Protein AF-A0A8D2LVX5-F1 (afdb_monomer)

Radius of gyration: 16.92 Å; Cα contacts (8 Å, |Δi|>4): 67; chains: 1; bounding box: 43×31×39 Å

Secondary structure (DSSP, 8-state):
----GGGTT-PPPPEEEE-B-TTSPBEEE-SSSS-EEE--SS--TTTEEEE-----TT-SS-TT--

Solvent-accessible surface area (backbone atoms only — not comparable to full-atom values): 4532 Å² total; per-residue (Å²): 135,83,80,71,77,54,84,60,97,59,62,84,80,62,52,74,47,71,50,65,50,96,87,56,31,22,41,24,54,46,96,70,70,94,47,75,48,73,53,56,80,63,91,46,80,50,26,51,43,73,54,73,85,76,78,59,98,80,60,96,66,78,97,81,85,129

Organism: Varanus komodoensis (NCBI:txid61221)

Sequence (66 aa):
EASPEWLGRGGPRAMQIGLVNWTGGYLTGECYGDGVSVLGNSLGKKQVREVEAAAWAGSPFPLWDA

Nearest PDB structures (foldseek):
  4gp3-assembly2_B  TM=9.144E-01  e=5.304E-02  Homo sapiens
  4gov-assembly1_A  TM=9.444E-01  e=7.860E-02  Homo sapiens
  4gov-assembly2_B  TM=9.177E-01  e=1.244E-01  Homo sapiens
  6b0t-assembly3_C  TM=8.482E-01  e=9.568E-02  Homo sapiens

Structure (mmCIF, N/CA/C/O backbone):
data_AF-A0A8D2LVX5-F1
#
_entry.id   AF-A0A8D2LVX5-F1
#
loop_
_atom_site.group_PDB
_atom_site.id
_atom_site.type_symbol
_atom_site.label_atom_id
_atom_site.label_alt_id
_atom_site.label_comp_id
_atom_site.label_asym_id
_atom_site.label_entity_id
_atom_site.label_seq_id
_atom_site.pdbx_PDB_ins_code
_atom_site.Cartn_x
_atom_site.Cartn_y
_atom_site.Cartn_z
_atom_site.occupancy
_atom_site.B_iso_or_equiv
_atom_site.auth_seq_id
_atom_site.auth_comp_id
_atom_site.auth_asym_id
_atom_site.auth_atom_id
_atom_site.pdbx_PDB_model_num
ATOM 1 N N . GLU A 1 1 ? 29.788 15.245 -24.602 1.00 38.56 1 GLU A N 1
ATOM 2 C CA . GLU A 1 1 ? 28.485 14.747 -24.126 1.00 38.56 1 GLU A CA 1
ATOM 3 C C . GLU A 1 1 ? 28.697 14.189 -22.727 1.00 38.56 1 GLU A C 1
ATOM 5 O O . GLU A 1 1 ? 29.439 13.226 -22.573 1.00 38.56 1 GLU A O 1
ATOM 10 N N . ALA A 1 2 ? 28.246 14.907 -21.698 1.00 39.28 2 ALA A N 1
ATOM 11 C CA . ALA A 1 2 ? 28.491 14.531 -20.308 1.00 39.28 2 ALA A CA 1
ATOM 12 C C . ALA A 1 2 ? 27.426 13.516 -19.878 1.00 39.28 2 ALA A C 1
ATOM 14 O O . ALA A 1 2 ? 26.240 13.834 -19.869 1.00 39.28 2 ALA A O 1
ATOM 15 N N . SER A 1 3 ? 27.856 12.294 -19.565 1.00 44.94 3 SER A N 1
ATOM 16 C CA . SER A 1 3 ? 26.996 11.268 -18.975 1.00 44.94 3 SER A CA 1
ATOM 17 C C . SER A 1 3 ? 26.559 11.732 -17.579 1.00 44.94 3 SER A C 1
ATOM 19 O O . SER A 1 3 ? 27.434 12.064 -16.774 1.00 44.94 3 SER A O 1
ATOM 21 N N . PRO A 1 4 ? 25.252 11.820 -17.278 1.00 49.28 4 PRO A N 1
ATOM 22 C CA . PRO A 1 4 ? 24.800 12.390 -16.023 1.00 49.28 4 PRO A CA 1
ATOM 23 C C . PRO A 1 4 ? 25.102 11.453 -14.846 1.00 49.28 4 PRO A C 1
ATOM 25 O O . PRO A 1 4 ? 24.698 10.292 -14.803 1.00 49.28 4 PRO A O 1
ATOM 28 N N . GLU A 1 5 ? 25.783 12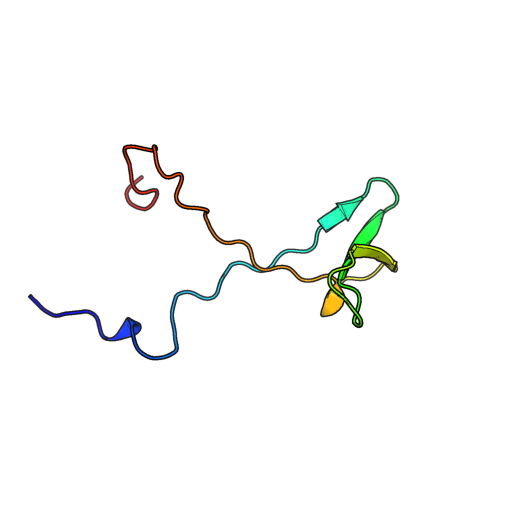.014 -13.854 1.00 48.44 5 GLU A N 1
ATOM 29 C CA . GLU A 1 5 ? 26.239 11.416 -12.592 1.00 48.44 5 GLU A CA 1
ATOM 30 C C . GLU A 1 5 ? 25.133 10.830 -11.679 1.00 48.44 5 GLU A C 1
ATOM 32 O O . GLU A 1 5 ? 25.429 10.208 -10.660 1.00 48.44 5 GLU A O 1
ATOM 37 N N . TRP A 1 6 ? 23.856 10.935 -12.065 1.00 51.34 6 TRP A N 1
ATOM 38 C CA . TRP A 1 6 ? 22.693 10.413 -11.328 1.00 51.34 6 TRP A CA 1
ATOM 39 C C . TRP A 1 6 ? 22.540 8.880 -11.356 1.00 51.34 6 TRP A C 1
ATOM 41 O O . TRP A 1 6 ? 21.699 8.330 -10.646 1.00 51.34 6 TRP A O 1
ATOM 51 N N . LEU A 1 7 ? 23.360 8.160 -12.129 1.00 47.28 7 LEU A N 1
ATOM 52 C CA . LEU A 1 7 ? 23.390 6.688 -12.133 1.00 47.28 7 LEU A CA 1
ATOM 53 C C . LEU A 1 7 ? 24.090 6.084 -10.893 1.00 47.28 7 LEU A C 1
ATOM 55 O O . LEU A 1 7 ? 24.171 4.862 -10.758 1.00 47.28 7 LEU A O 1
ATOM 59 N N . GLY A 1 8 ? 24.569 6.913 -9.956 1.00 42.06 8 GLY A N 1
ATOM 60 C CA . GLY A 1 8 ? 25.070 6.491 -8.647 1.00 42.06 8 GLY A CA 1
ATOM 61 C C . GLY A 1 8 ? 24.025 6.646 -7.536 1.00 42.06 8 GLY A C 1
ATOM 62 O O . GLY A 1 8 ? 23.817 7.744 -7.041 1.00 42.06 8 GLY A O 1
ATOM 63 N N . ARG A 1 9 ? 23.399 5.540 -7.097 1.00 45.97 9 ARG A N 1
ATOM 64 C CA . ARG A 1 9 ? 22.625 5.411 -5.829 1.00 45.97 9 ARG A CA 1
ATOM 65 C C . ARG A 1 9 ? 21.647 6.561 -5.479 1.00 45.97 9 ARG A C 1
ATOM 67 O O . ARG A 1 9 ? 21.456 6.864 -4.303 1.00 45.97 9 ARG A O 1
ATOM 74 N N . GLY A 1 10 ? 20.996 7.182 -6.458 1.00 41.72 10 GLY A N 1
ATOM 75 C CA .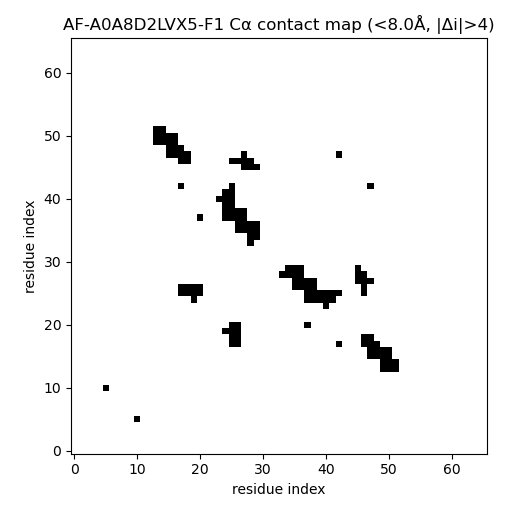 GLY A 1 10 ? 20.113 8.320 -6.185 1.00 41.72 10 GLY A CA 1
ATOM 76 C C . GLY A 1 10 ? 19.263 8.740 -7.374 1.00 41.72 10 GLY A C 1
ATOM 77 O O . GLY A 1 10 ? 19.236 9.920 -7.705 1.00 41.72 10 GLY A O 1
ATOM 78 N N . GLY A 1 11 ? 18.589 7.784 -8.021 1.00 51.28 11 GLY A N 1
ATOM 79 C CA . GLY A 1 11 ? 17.568 8.094 -9.025 1.00 51.28 11 GLY A CA 1
ATOM 80 C C . GLY A 1 11 ? 16.413 8.924 -8.437 1.00 51.28 11 GLY A C 1
ATOM 81 O O . GLY A 1 11 ? 16.314 9.050 -7.209 1.00 51.28 11 GLY A O 1
ATOM 82 N N . PRO A 1 12 ? 15.534 9.502 -9.280 1.00 59.50 12 PRO A N 1
ATOM 83 C CA . PRO A 1 12 ? 14.339 10.193 -8.801 1.00 59.50 12 PRO A CA 1
ATOM 84 C C . PRO A 1 12 ? 13.597 9.282 -7.819 1.00 59.50 12 PRO A C 1
ATOM 86 O O . PRO A 1 12 ? 13.306 8.131 -8.138 1.00 59.50 12 PRO A O 1
ATOM 89 N N . ARG A 1 13 ? 13.352 9.769 -6.594 1.00 64.50 13 ARG A N 1
ATOM 90 C CA . ARG A 1 13 ? 12.607 9.003 -5.587 1.00 64.50 13 ARG A CA 1
ATOM 91 C C . ARG A 1 13 ? 11.255 8.635 -6.192 1.00 64.50 13 ARG A C 1
ATOM 93 O O . ARG A 1 13 ? 10.509 9.537 -6.573 1.00 64.50 13 ARG A O 1
ATOM 100 N N . ALA A 1 14 ? 10.967 7.338 -6.288 1.00 72.25 14 ALA A N 1
ATOM 101 C CA . ALA A 1 14 ? 9.686 6.859 -6.779 1.00 72.25 14 ALA A CA 1
ATOM 102 C C . ALA A 1 14 ? 8.551 7.490 -5.959 1.00 72.25 14 ALA A C 1
ATOM 104 O O . ALA A 1 14 ? 8.664 7.672 -4.741 1.00 72.25 14 ALA A O 1
ATOM 105 N N . MET A 1 15 ? 7.467 7.874 -6.635 1.00 84.31 15 MET A N 1
ATOM 106 C CA . MET A 1 15 ? 6.321 8.481 -5.968 1.00 84.31 15 MET A CA 1
ATOM 107 C C . MET A 1 15 ? 5.697 7.463 -5.011 1.00 84.31 15 MET A C 1
ATOM 109 O O . MET A 1 15 ? 5.400 6.337 -5.405 1.00 84.31 15 MET A O 1
ATOM 113 N N . GLN A 1 16 ? 5.480 7.868 -3.759 1.00 89.31 16 GLN A N 1
ATOM 114 C CA . GLN A 1 16 ? 4.892 7.017 -2.728 1.00 89.31 16 GLN A CA 1
ATOM 115 C C . GLN A 1 16 ? 3.406 7.325 -2.541 1.00 89.31 16 GLN A C 1
ATOM 117 O O . GLN A 1 16 ? 3.029 8.482 -2.349 1.00 89.31 16 GLN A O 1
ATOM 122 N N . ILE A 1 17 ? 2.567 6.288 -2.567 1.00 91.19 17 ILE A N 1
ATOM 123 C CA . ILE A 1 17 ? 1.111 6.394 -2.416 1.00 91.19 17 ILE A CA 1
ATOM 124 C C . ILE A 1 17 ? 0.573 5.401 -1.382 1.00 91.19 17 ILE A C 1
ATOM 126 O O . ILE A 1 17 ? 1.191 4.375 -1.100 1.00 91.19 17 ILE A O 1
ATOM 130 N N . GLY A 1 18 ? -0.614 5.693 -0.853 1.00 93.06 18 GLY A N 1
ATOM 131 C CA . GLY A 1 18 ? -1.455 4.735 -0.139 1.00 93.06 18 GLY A CA 1
ATOM 132 C C . GLY A 1 18 ? -2.729 4.463 -0.934 1.00 93.06 18 GLY A C 1
ATOM 133 O O . GLY A 1 18 ? -3.310 5.387 -1.499 1.00 93.06 18 GLY A O 1
ATOM 134 N N . LEU A 1 19 ? -3.169 3.207 -0.974 1.00 92.94 19 LEU A N 1
ATOM 135 C CA . LEU A 1 19 ? -4.411 2.806 -1.641 1.00 92.94 19 LEU A CA 1
ATOM 136 C C . LEU A 1 19 ? -5.476 2.505 -0.589 1.00 92.94 19 LEU A C 1
ATOM 138 O O . LEU A 1 19 ? -5.227 1.699 0.308 1.00 92.94 19 LEU A O 1
ATOM 142 N N . VAL A 1 20 ? -6.647 3.135 -0.704 1.00 94.38 20 VAL A N 1
ATOM 143 C CA . VAL A 1 20 ? -7.770 2.952 0.224 1.00 94.38 20 VAL A CA 1
ATOM 144 C C . VAL A 1 20 ? -8.964 2.341 -0.506 1.00 94.38 20 VAL A C 1
ATOM 146 O O . VAL A 1 20 ? -9.265 2.717 -1.640 1.00 94.38 20 VAL A O 1
ATOM 149 N N . ASN A 1 21 ? -9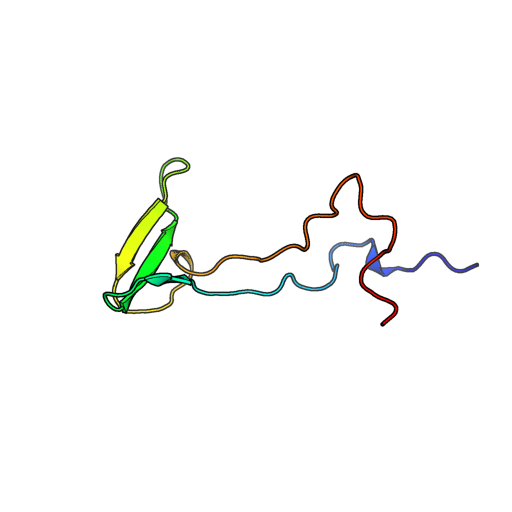.634 1.381 0.126 1.00 93.25 21 ASN A N 1
ATOM 150 C CA . ASN A 1 21 ? -10.856 0.792 -0.413 1.00 93.25 21 ASN A CA 1
ATOM 151 C C . ASN A 1 21 ? -12.098 1.624 -0.032 1.00 93.25 21 ASN A C 1
ATOM 153 O O . ASN A 1 21 ? -12.029 2.591 0.727 1.00 93.25 21 ASN A O 1
ATOM 157 N N . TRP A 1 22 ? -13.267 1.203 -0.521 1.00 92.44 22 TRP A N 1
ATOM 158 C CA . TRP A 1 22 ? -14.535 1.895 -0.263 1.00 92.44 22 TRP A CA 1
ATOM 159 C C . TRP A 1 22 ? -14.949 1.916 1.220 1.00 92.44 22 TRP A C 1
ATOM 161 O O . TRP A 1 22 ? -15.701 2.798 1.623 1.00 92.44 22 TRP A O 1
ATOM 171 N N . THR A 1 23 ? -14.457 0.981 2.043 1.00 91.00 23 THR A N 1
ATOM 172 C CA . THR A 1 23 ? -14.716 0.954 3.493 1.00 91.00 23 THR A CA 1
ATOM 173 C C . THR A 1 23 ? -13.745 1.832 4.288 1.00 91.00 23 THR A C 1
ATOM 175 O O . THR A 1 23 ? -13.832 1.864 5.513 1.00 91.00 23 THR A O 1
ATOM 178 N N . GLY A 1 24 ? -12.795 2.506 3.629 1.00 91.12 24 GLY A N 1
ATOM 179 C CA . GLY A 1 24 ? -11.765 3.324 4.277 1.00 91.12 24 GLY A CA 1
ATOM 180 C C . GLY A 1 24 ? -10.562 2.542 4.821 1.00 91.12 24 GLY A C 1
ATOM 181 O O . GLY A 1 24 ? -9.760 3.102 5.565 1.00 91.12 24 GLY A O 1
ATOM 182 N N . GLY A 1 25 ? -10.422 1.262 4.466 1.00 93.50 25 GLY A N 1
ATOM 183 C CA . GLY A 1 25 ? -9.278 0.425 4.828 1.00 93.50 25 GLY A CA 1
ATOM 184 C C . GLY A 1 25 ? -8.138 0.532 3.814 1.00 93.50 25 GLY A C 1
ATOM 185 O O . GLY A 1 25 ? -8.376 0.579 2.604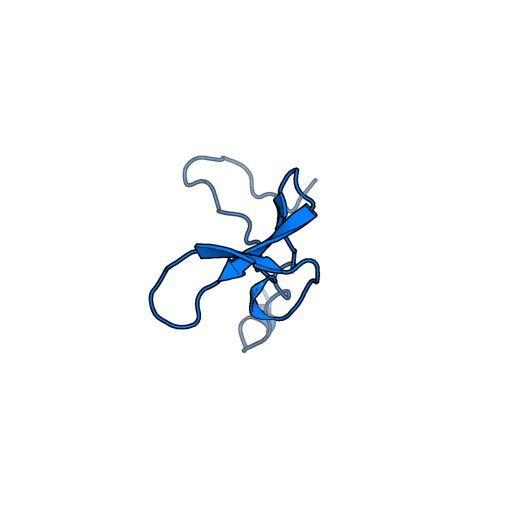 1.00 93.50 25 GLY A O 1
ATOM 186 N N . TYR A 1 26 ? -6.894 0.536 4.297 1.00 94.94 26 TYR A N 1
ATOM 187 C CA . TYR A 1 26 ? -5.712 0.632 3.438 1.00 94.94 26 TYR A CA 1
ATOM 188 C C . TYR A 1 26 ? -5.211 -0.730 2.954 1.00 94.94 26 TYR A C 1
ATOM 190 O O . TYR A 1 26 ? -5.089 -1.689 3.726 1.00 94.94 26 TYR A O 1
ATOM 198 N N . LEU A 1 27 ? -4.829 -0.787 1.677 1.00 93.38 27 LEU A N 1
ATOM 199 C CA . LEU A 1 27 ? -4.078 -1.905 1.120 1.00 93.38 27 LEU A CA 1
ATOM 200 C C . LEU A 1 27 ? -2.749 -2.046 1.874 1.00 93.38 27 LEU A C 1
ATOM 202 O O . LEU A 1 27 ? -1.974 -1.099 1.964 1.00 93.38 27 LEU A O 1
ATOM 206 N N . THR A 1 28 ? -2.487 -3.225 2.421 1.00 92.81 28 THR A N 1
ATOM 207 C CA . THR A 1 28 ? -1.381 -3.501 3.337 1.00 92.81 28 THR A CA 1
ATOM 208 C C . THR A 1 28 ? -0.580 -4.693 2.833 1.00 92.81 28 THR A C 1
ATOM 210 O O . THR A 1 28 ? -1.136 -5.731 2.488 1.00 92.81 28 THR A O 1
ATOM 213 N N . GLY A 1 29 ? 0.743 -4.539 2.772 1.00 91.31 29 GLY A N 1
ATOM 214 C CA . GLY A 1 29 ? 1.655 -5.639 2.453 1.00 91.31 29 GLY A CA 1
ATOM 215 C C . GLY A 1 29 ? 1.859 -6.509 3.680 1.00 91.31 29 GLY A C 1
ATOM 216 O O . GLY A 1 29 ? 2.134 -5.984 4.767 1.00 91.31 29 GLY A O 1
ATOM 217 N N . GLU A 1 30 ? 1.707 -7.816 3.520 1.00 88.12 30 GLU A N 1
ATOM 218 C CA . GLU A 1 30 ? 1.995 -8.749 4.600 1.00 88.12 30 GLU A CA 1
ATOM 219 C C . GLU A 1 30 ? 3.505 -8.817 4.852 1.00 88.12 30 GLU A C 1
ATOM 221 O O . GLU A 1 30 ? 4.325 -8.572 3.973 1.00 88.12 30 GLU A O 1
ATOM 226 N N . CYS A 1 31 ? 3.896 -9.082 6.099 1.00 83.38 31 CYS A N 1
ATOM 227 C CA . CYS A 1 31 ? 5.318 -9.205 6.440 1.00 83.38 31 CYS A CA 1
ATOM 228 C C . CYS A 1 31 ? 5.905 -10.566 6.079 1.00 83.38 31 CYS A C 1
ATOM 230 O O . CYS A 1 31 ? 7.123 -10.716 6.088 1.00 83.38 31 CYS A O 1
ATOM 232 N N . TYR A 1 32 ? 5.045 -11.550 5.834 1.00 85.81 32 TYR A N 1
ATOM 233 C CA . TYR A 1 32 ? 5.429 -12.920 5.561 1.00 85.81 32 TYR A CA 1
ATOM 234 C C . TYR A 1 32 ? 4.744 -13.345 4.268 1.00 85.81 32 TYR A C 1
ATOM 236 O O . TYR A 1 32 ? 3.520 -13.366 4.201 1.00 85.81 32 TYR A O 1
ATOM 244 N N . GLY A 1 33 ? 5.548 -13.674 3.258 1.00 82.31 33 GLY A N 1
ATOM 245 C CA . GLY A 1 33 ? 5.067 -13.988 1.913 1.00 82.31 33 GLY A CA 1
ATOM 246 C C . GLY A 1 33 ? 4.705 -12.752 1.085 1.00 82.31 33 GLY A C 1
ATOM 247 O O . GLY A 1 33 ? 4.789 -11.620 1.553 1.00 82.31 33 GLY A O 1
ATOM 248 N N . ASP A 1 34 ? 4.279 -12.996 -0.152 1.00 87.19 34 ASP A N 1
ATOM 249 C CA . ASP A 1 34 ? 3.929 -11.960 -1.138 1.00 87.19 34 ASP A CA 1
ATOM 250 C C . ASP A 1 34 ? 2.437 -11.573 -1.081 1.00 87.19 34 ASP A C 1
ATOM 252 O O . ASP A 1 34 ? 1.834 -11.136 -2.064 1.00 87.19 34 ASP A O 1
ATOM 256 N N . GLY A 1 35 ? 1.817 -11.781 0.082 1.00 91.00 35 GLY A N 1
ATOM 257 C CA . GLY A 1 35 ? 0.405 -11.528 0.320 1.00 91.00 35 GLY A CA 1
ATOM 258 C C . GLY A 1 35 ? 0.078 -10.041 0.428 1.00 91.00 35 GLY A C 1
ATOM 259 O O . GLY A 1 35 ? 0.871 -9.213 0.893 1.00 91.00 35 GLY A O 1
ATOM 260 N N . VAL A 1 36 ? -1.146 -9.701 0.031 1.00 90.00 36 VAL A N 1
ATOM 261 C CA . VAL A 1 36 ? -1.713 -8.367 0.219 1.00 90.00 36 VAL A CA 1
ATOM 262 C C . VAL A 1 36 ? -3.072 -8.505 0.885 1.00 90.00 36 VAL A C 1
ATOM 264 O O . VAL A 1 36 ? -3.915 -9.287 0.451 1.00 90.00 36 VAL A O 1
ATOM 267 N N . SER A 1 37 ? -3.292 -7.715 1.927 1.00 91.50 37 SER A N 1
ATOM 268 C CA . SER A 1 37 ? -4.549 -7.649 2.667 1.00 91.50 37 SER A CA 1
ATOM 269 C C . SER A 1 37 ? -5.035 -6.205 2.760 1.00 91.50 37 SER A C 1
ATOM 271 O O . SER A 1 37 ? -4.337 -5.266 2.377 1.00 91.50 37 SER A O 1
ATOM 273 N N . VAL A 1 38 ? -6.258 -5.999 3.244 1.00 89.19 38 VAL A N 1
ATOM 274 C CA . VAL A 1 38 ? -6.768 -4.664 3.576 1.00 89.19 38 VAL A CA 1
ATOM 275 C C . VAL A 1 38 ? -6.900 -4.604 5.087 1.00 89.19 38 VAL A C 1
ATOM 277 O O . VAL A 1 38 ? -7.783 -5.239 5.660 1.00 89.19 38 VAL A O 1
ATOM 280 N N . LEU A 1 39 ? -5.977 -3.892 5.732 1.00 80.19 39 LEU A N 1
ATOM 281 C CA . LEU A 1 39 ? -5.859 -3.841 7.186 1.00 80.19 39 LEU A CA 1
ATOM 282 C C . LEU A 1 39 ? -5.615 -2.405 7.650 1.00 80.19 39 LEU A C 1
ATOM 284 O O . LEU A 1 39 ? -4.748 -1.703 7.135 1.00 80.19 39 LEU A O 1
ATOM 288 N N . GLY A 1 40 ? -6.332 -2.017 8.702 1.00 70.75 40 GLY A N 1
ATOM 289 C CA . GLY A 1 40 ? -6.124 -0.753 9.399 1.00 70.75 40 GLY A CA 1
ATOM 290 C C . GLY A 1 40 ? -6.746 0.465 8.712 1.00 70.75 40 GLY A C 1
ATOM 291 O O . GLY A 1 40 ? -6.923 0.524 7.496 1.00 70.75 40 GLY A O 1
ATOM 292 N N . ASN A 1 41 ? -7.043 1.466 9.540 1.00 82.62 41 ASN A N 1
ATOM 293 C CA . ASN A 1 41 ? -7.650 2.736 9.130 1.00 82.62 41 ASN A CA 1
ATOM 294 C C . ASN A 1 41 ? -6.608 3.867 9.049 1.00 82.62 41 ASN A C 1
ATOM 296 O O . ASN A 1 41 ? -6.964 5.043 9.000 1.00 82.62 41 ASN A O 1
ATOM 300 N N . SER A 1 42 ? -5.314 3.534 9.086 1.00 86.75 42 SER A N 1
ATOM 301 C CA . SER A 1 42 ? -4.215 4.500 9.092 1.00 86.75 42 SER A CA 1
ATOM 302 C C . SER A 1 42 ? -3.116 4.126 8.100 1.00 86.75 42 SER A C 1
ATOM 304 O O . SER A 1 42 ? -2.837 2.953 7.849 1.00 86.75 42 SER A O 1
ATOM 306 N N . LEU A 1 43 ? -2.480 5.156 7.538 1.00 90.62 43 LEU A N 1
ATOM 307 C CA . LEU A 1 43 ? -1.392 5.014 6.581 1.00 90.62 43 LEU A CA 1
ATOM 308 C C . LEU A 1 43 ? -0.060 4.846 7.324 1.00 90.62 43 LEU A C 1
ATOM 310 O O . LEU A 1 43 ? 0.454 5.790 7.923 1.00 90.62 43 LEU A O 1
ATOM 314 N N . GLY A 1 44 ? 0.500 3.640 7.283 1.00 90.00 44 GLY A N 1
ATOM 315 C CA . GLY A 1 44 ? 1.816 3.316 7.826 1.00 90.00 44 GLY A CA 1
ATOM 316 C C . GLY A 1 44 ? 2.748 2.726 6.769 1.00 90.00 44 GLY A C 1
ATOM 317 O O . GLY A 1 44 ? 2.405 2.597 5.597 1.00 90.00 44 GLY A O 1
ATOM 318 N N . LYS A 1 45 ? 3.950 2.314 7.188 1.00 89.00 45 LYS A N 1
ATOM 319 C CA . LYS A 1 45 ? 4.989 1.799 6.272 1.00 89.00 45 LYS A CA 1
ATOM 320 C C . LYS A 1 45 ? 4.527 0.620 5.409 1.00 89.00 45 LYS A C 1
ATOM 322 O O . LYS A 1 45 ? 4.945 0.514 4.267 1.00 89.00 45 LYS A O 1
ATOM 327 N N . LYS A 1 46 ? 3.669 -0.259 5.938 1.00 90.38 46 LYS A N 1
ATOM 328 C CA . LYS A 1 46 ? 3.166 -1.436 5.205 1.00 90.38 46 LYS A CA 1
ATOM 329 C C . LYS A 1 46 ? 2.087 -1.081 4.178 1.00 90.38 46 LYS A C 1
ATOM 331 O O . LYS A 1 46 ? 1.803 -1.893 3.297 1.00 90.38 46 LYS A O 1
ATOM 336 N N . GLN A 1 47 ? 1.490 0.102 4.310 1.00 93.06 47 GLN A N 1
ATOM 337 C CA . GLN A 1 47 ? 0.435 0.634 3.450 1.00 93.06 47 GLN A CA 1
ATOM 338 C C . GLN A 1 47 ? 0.977 1.528 2.329 1.00 93.06 47 GLN A C 1
ATOM 340 O 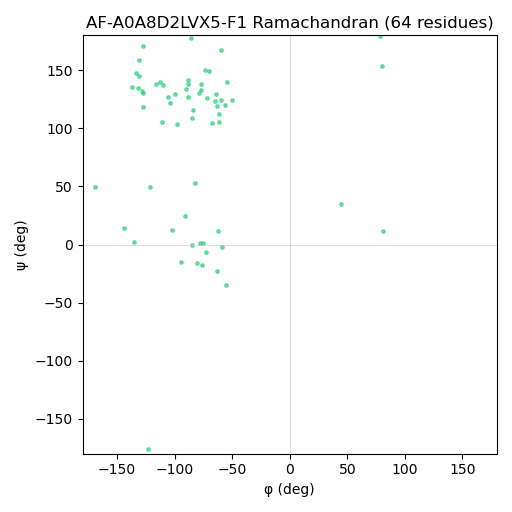O . GLN A 1 47 ? 0.266 1.816 1.37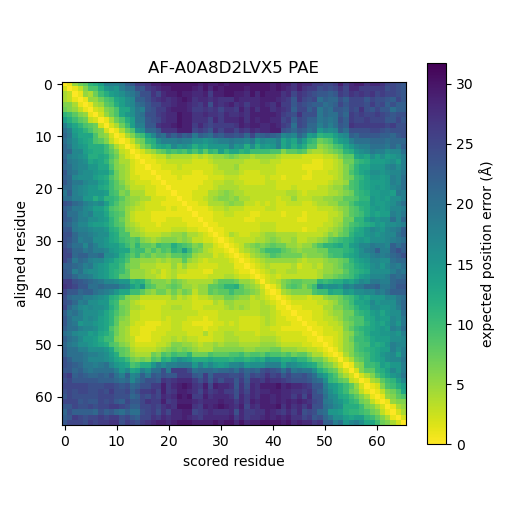1 1.00 93.06 47 GLN A O 1
ATOM 345 N N . VAL A 1 48 ? 2.235 1.961 2.440 1.00 92.31 48 VAL A N 1
ATOM 346 C CA . VAL A 1 48 ? 2.906 2.746 1.404 1.00 92.31 48 VAL A CA 1
ATOM 347 C C . VAL A 1 48 ? 3.348 1.831 0.259 1.00 92.31 48 VAL A C 1
ATOM 349 O O . VAL A 1 48 ? 3.824 0.710 0.474 1.00 92.31 48 VAL A O 1
ATOM 352 N N . ARG A 1 49 ? 3.163 2.309 -0.971 1.00 88.00 49 ARG A N 1
ATOM 353 C CA . ARG A 1 49 ? 3.620 1.681 -2.213 1.00 88.00 49 ARG A CA 1
ATOM 354 C C . ARG A 1 49 ? 4.349 2.692 -3.072 1.00 88.00 49 ARG A C 1
ATOM 356 O O . ARG A 1 49 ? 3.969 3.858 -3.099 1.00 88.00 49 ARG A O 1
ATOM 363 N N . GLU A 1 50 ? 5.367 2.223 -3.774 1.00 90.06 50 GLU A N 1
ATOM 364 C CA . GLU A 1 50 ? 6.063 3.002 -4.790 1.00 90.06 50 GLU A CA 1
ATOM 365 C C . GLU A 1 50 ? 5.392 2.775 -6.143 1.00 90.06 50 GLU A C 1
ATOM 367 O O . GLU A 1 50 ? 5.041 1.647 -6.496 1.00 90.06 50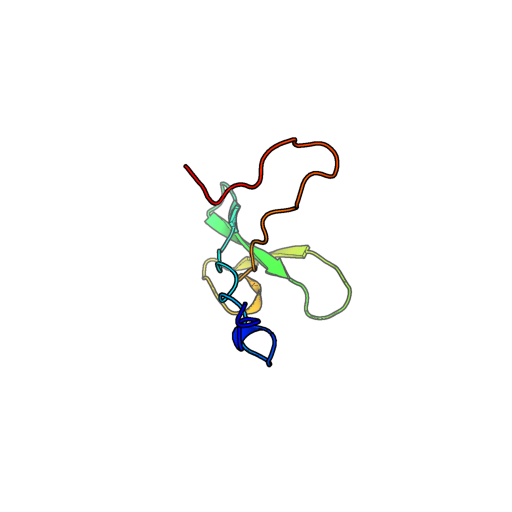 GLU A O 1
ATOM 372 N N . VAL A 1 51 ? 5.157 3.868 -6.863 1.00 83.19 51 VAL A N 1
ATOM 373 C CA . VAL A 1 51 ? 4.602 3.847 -8.213 1.00 83.19 51 VAL A CA 1
ATOM 374 C C . VAL A 1 51 ? 5.732 4.114 -9.183 1.00 83.19 51 VAL A C 1
ATOM 376 O O . VAL A 1 51 ? 6.365 5.170 -9.144 1.00 83.19 51 VAL A O 1
ATOM 379 N N . GLU A 1 52 ? 5.938 3.166 -10.083 1.00 80.00 52 GLU A N 1
ATOM 380 C CA . GLU A 1 52 ? 6.829 3.316 -11.220 1.00 80.00 52 GLU A CA 1
ATOM 381 C C . GLU A 1 52 ? 5.990 3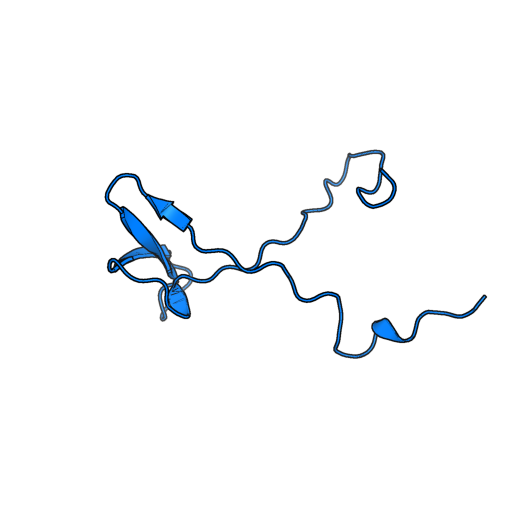.380 -12.493 1.00 80.00 52 GLU A C 1
ATOM 383 O O . GLU A 1 52 ? 5.026 2.627 -12.668 1.00 80.00 52 GLU A O 1
ATOM 388 N N . ALA A 1 53 ? 6.345 4.300 -13.392 1.00 70.06 53 ALA A N 1
ATOM 389 C CA . ALA A 1 53 ? 5.772 4.305 -14.725 1.00 70.06 53 ALA A CA 1
ATOM 390 C C . ALA A 1 53 ? 6.275 3.051 -15.444 1.00 70.06 53 ALA A C 1
ATOM 392 O O . ALA A 1 53 ? 7.435 2.978 -15.848 1.00 70.06 53 ALA A O 1
ATOM 393 N N . ALA A 1 54 ? 5.409 2.049 -15.590 1.00 65.69 54 ALA A N 1
ATOM 394 C CA . ALA A 1 54 ? 5.724 0.901 -16.419 1.00 65.69 54 ALA A CA 1
ATOM 395 C C . ALA A 1 54 ? 5.928 1.408 -17.851 1.00 65.69 54 ALA A C 1
ATOM 397 O O . ALA A 1 54 ? 4.985 1.885 -18.486 1.00 65.69 54 ALA A O 1
ATOM 398 N N . ALA A 1 55 ? 7.158 1.331 -18.358 1.00 58.16 55 ALA A N 1
ATOM 399 C CA . ALA A 1 55 ? 7.416 1.548 -19.770 1.00 58.16 55 ALA A CA 1
ATOM 400 C C . ALA A 1 55 ? 6.644 0.468 -20.538 1.00 58.16 55 ALA A C 1
ATOM 402 O O . ALA A 1 55 ? 6.996 -0.711 -20.514 1.00 58.16 55 ALA A O 1
ATOM 403 N N . TRP A 1 56 ? 5.535 0.850 -21.170 1.00 52.09 56 TRP A N 1
ATOM 404 C CA . TRP A 1 56 ? 4.812 -0.057 -22.049 1.00 52.09 56 TRP A CA 1
ATOM 405 C C . TRP A 1 56 ? 5.736 -0.403 -23.21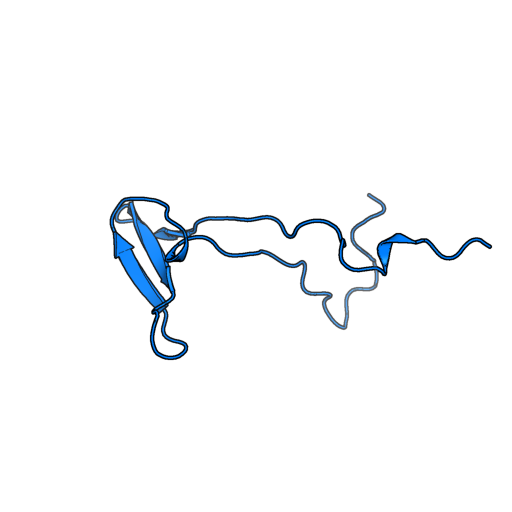4 1.00 52.09 56 TRP A C 1
ATOM 407 O O . TRP A 1 56 ? 6.107 0.483 -23.982 1.00 52.09 56 TRP A O 1
ATOM 417 N N . ALA A 1 57 ? 6.062 -1.688 -23.380 1.00 54.78 57 ALA A N 1
ATOM 418 C CA . ALA A 1 57 ? 6.937 -2.217 -24.434 1.00 54.78 57 ALA A CA 1
ATOM 419 C C . ALA A 1 57 ? 6.422 -1.996 -25.882 1.00 54.78 57 ALA A C 1
ATOM 421 O O . ALA A 1 57 ? 6.958 -2.571 -26.823 1.00 54.78 57 ALA A O 1
ATOM 422 N N . GLY A 1 58 ? 5.388 -1.168 -26.071 1.00 55.41 58 GLY A N 1
ATOM 423 C CA . GLY A 1 58 ? 4.822 -0.789 -27.364 1.00 55.41 58 GLY A CA 1
ATOM 424 C C . GLY A 1 58 ? 4.319 0.658 -27.457 1.00 55.41 58 GLY A C 1
ATOM 425 O O . GLY A 1 58 ? 3.590 0.961 -28.397 1.00 55.41 58 GLY A O 1
ATOM 426 N N . SER A 1 59 ? 4.656 1.553 -26.517 1.00 51.44 59 SER A N 1
ATOM 427 C CA . SER A 1 59 ? 4.311 2.980 -26.652 1.00 51.44 59 SER A CA 1
ATOM 428 C C . SER A 1 59 ? 5.417 3.731 -27.409 1.00 51.44 59 SER A C 1
ATOM 430 O O . SER A 1 59 ? 6.572 3.653 -26.990 1.00 51.44 59 SER A O 1
ATOM 432 N N . PRO A 1 60 ? 5.114 4.473 -28.495 1.00 52.97 60 PRO A N 1
ATOM 433 C CA . PRO A 1 60 ? 6.133 5.138 -29.308 1.00 52.97 60 PRO A CA 1
ATOM 434 C C . PRO A 1 60 ? 6.696 6.434 -28.700 1.00 52.97 60 PRO A C 1
ATOM 436 O O . PRO A 1 60 ? 7.545 7.058 -29.330 1.00 52.97 60 PRO A O 1
ATOM 439 N N . PHE A 1 61 ? 6.264 6.853 -27.505 1.00 46.84 61 PHE A N 1
ATOM 440 C CA . PHE A 1 61 ? 6.722 8.105 -26.895 1.00 46.84 61 PHE A CA 1
ATOM 441 C C . PHE A 1 61 ? 7.144 7.931 -25.434 1.00 46.84 61 PHE A C 1
ATOM 443 O O . PHE A 1 61 ? 6.399 7.325 -24.655 1.00 46.84 61 PHE A O 1
ATOM 450 N N . PRO A 1 62 ? 8.297 8.495 -25.033 1.00 52.94 62 PRO A N 1
ATOM 451 C CA . PRO A 1 62 ? 8.644 8.619 -23.633 1.00 52.94 62 PRO A CA 1
ATOM 452 C C . PRO A 1 62 ? 7.862 9.771 -22.983 1.00 52.94 62 PRO A C 1
ATOM 454 O O . PRO A 1 62 ? 7.776 10.875 -23.513 1.00 52.94 62 PRO A O 1
ATOM 457 N N . LEU A 1 63 ? 7.275 9.502 -21.817 1.00 56.59 63 LEU A N 1
ATOM 458 C CA . LEU A 1 63 ? 6.411 10.420 -21.069 1.00 56.59 63 LEU A CA 1
ATOM 459 C C . LEU A 1 63 ? 7.223 11.430 -20.227 1.00 56.59 63 LEU A C 1
ATOM 461 O O . LEU A 1 63 ? 7.028 11.517 -19.016 1.00 56.59 63 LEU A O 1
ATOM 465 N N . TRP A 1 64 ? 8.164 12.156 -20.831 1.00 59.12 64 TRP A N 1
ATOM 466 C CA . TRP A 1 64 ? 8.877 13.250 -20.146 1.00 59.12 64 TRP A CA 1
ATOM 467 C C . TRP A 1 64 ? 9.028 14.540 -20.965 1.00 59.12 64 TRP A C 1
ATOM 469 O O . TRP A 1 64 ? 9.576 15.501 -20.440 1.00 59.12 64 TRP A O 1
ATOM 479 N N . ASP A 1 65 ? 8.483 14.603 -22.185 1.00 48.91 65 ASP A N 1
ATOM 480 C CA . ASP A 1 65 ? 8.525 15.795 -23.052 1.00 48.91 65 ASP A CA 1
ATOM 481 C C . ASP A 1 65 ? 7.115 16.304 -23.440 1.00 48.91 65 ASP A C 1
ATOM 483 O O . ASP A 1 65 ? 6.835 16.522 -24.620 1.00 48.91 65 ASP A O 1
ATOM 487 N N . ALA A 1 66 ? 6.203 16.477 -22.473 1.00 41.06 66 ALA A N 1
ATOM 488 C CA . ALA A 1 66 ? 4.901 17.133 -22.693 1.00 41.06 66 ALA A CA 1
ATOM 489 C C . ALA A 1 66 ? 4.747 18.399 -21.843 1.00 41.06 66 ALA A C 1
ATOM 491 O O . ALA A 1 66 ? 5.067 18.331 -20.633 1.00 41.06 66 ALA A O 1
#

Foldseek 3Di:
DDDDPCVPPHDDQFDKDWDADPVQFTWFADPPDRDIDGDDNDDDPRRIDGDDDPPDPPDPDDPPPD

Mean predicted aligned error: 12.79 Å

pLDDT: mean 73.29, std 19.3, range [38.56, 94.94]